Protein AF-A0A954K8N7-F1 (afdb_monomer_lite)

Foldseek 3Di:
DVVVVVVVVVVCVVCVVVVVVVVVVVVVVVVCCLVPVPVVVVVVPPDPPPPPDDDDDDDDDPPDDPPPDDDDDLPQFPDKDKDFAQACLDLVNVVVVVVVQVVLCPDPFWPHKDFQQNDADPDPVPPDDGLHDDSPDDSVVSVVSLVVQLPPPCRNVNAADNSRGMGMIGIHTPPSPCPDDD

pLDDT: mean 80.24, std 14.12, range [42.94, 96.44]

Secondary structure (DSSP, 8-state):
-HHHHHHHHHHHHH-HHHHHHHHHHHHHHHHHHHH-HHHHHHHTSPPP---------S------PPP------TT--SEEEEEE-S-S-SHH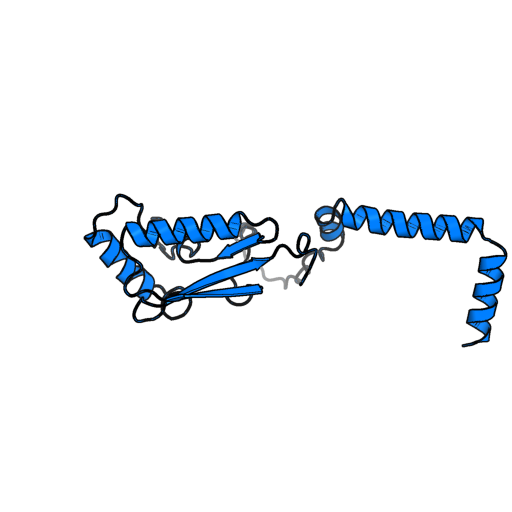HHHHHHHHHHHHHTSTTEEEEE-TTTSPP--TT-----SSPPTT--HHHHHHHHHHHHHSTTTBTTTB-TTS-EEEEEEEE-TTT-----

Radius of gyration: 26.48 Å; chains: 1; bounding box: 58×29×69 Å

Sequence (182 aa):
MFRAFNRCSVWMADHPVMVTLFILLLSGIAMLGYTMPEEVRDWFKPVPAEQVQQKADQPRKVREAPPDVDPISLTDADTILVIDSENFFTTDRIKALREIVEQIESLDYVSSVFWLEDIPNLNIFGLREPLIPNERASQKRLDAAREKAVAHPLVGGQMLSVDGNTLLLMIKFDWLHVTDDD

Structure (mmCIF, N/CA/C/O backbone):
data_AF-A0A954K8N7-F1
#
_entry.id   AF-A0A954K8N7-F1
#
loop_
_atom_site.group_PDB
_atom_site.id
_atom_site.type_symbol
_atom_site.label_atom_id
_atom_site.label_alt_id
_atom_site.label_comp_id
_atom_site.label_asym_id
_atom_site.label_entity_id
_atom_site.label_seq_id
_atom_site.pdbx_PDB_ins_code
_atom_site.Cartn_x
_atom_site.Cartn_y
_atom_site.Cartn_z
_atom_site.occupancy
_atom_site.B_iso_or_equiv
_atom_site.auth_seq_id
_atom_site.auth_comp_id
_atom_site.auth_asym_id
_atom_site.auth_atom_id
_atom_site.pdbx_PDB_model_num
ATOM 1 N N . MET A 1 1 ? 33.626 17.573 -37.266 1.00 54.97 1 MET A N 1
ATOM 2 C CA . MET A 1 1 ? 32.657 16.481 -37.019 1.00 54.97 1 MET A CA 1
ATOM 3 C C . MET A 1 1 ? 32.598 15.469 -38.175 1.00 54.97 1 MET A C 1
ATOM 5 O O . MET A 1 1 ? 32.859 14.302 -37.930 1.00 54.97 1 MET A O 1
ATOM 9 N N . PHE A 1 2 ? 32.414 15.891 -39.436 1.00 63.28 2 PHE A N 1
ATOM 10 C CA . PHE A 1 2 ? 32.329 14.991 -40.610 1.00 63.28 2 PHE A CA 1
ATOM 11 C C . PHE A 1 2 ? 33.530 14.054 -40.862 1.00 63.28 2 PHE A C 1
ATOM 13 O O . PHE A 1 2 ? 33.342 12.918 -41.284 1.00 63.28 2 PHE A O 1
ATOM 20 N N . ARG A 1 3 ? 34.769 14.488 -40.588 1.00 71.88 3 ARG A N 1
ATOM 21 C CA . ARG A 1 3 ? 35.971 13.659 -40.829 1.00 71.88 3 ARG A CA 1
ATOM 22 C C . ARG A 1 3 ? 36.104 12.469 -39.877 1.00 71.88 3 ARG A C 1
ATOM 24 O O . ARG A 1 3 ? 36.584 11.425 -40.298 1.00 71.88 3 ARG A O 1
ATOM 31 N N . ALA A 1 4 ? 35.697 12.628 -38.618 1.00 74.50 4 ALA A N 1
ATOM 32 C CA . ALA A 1 4 ? 35.751 11.548 -37.633 1.00 74.50 4 ALA A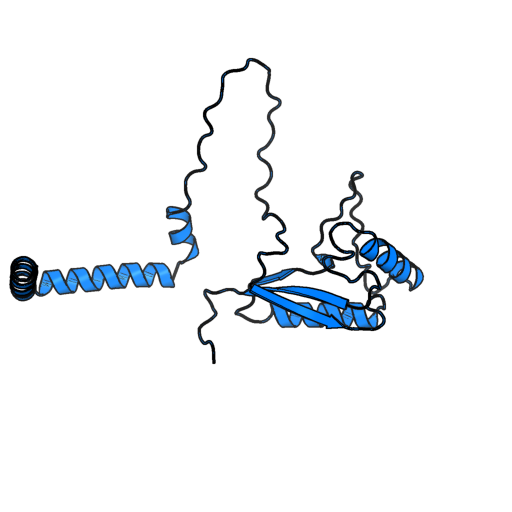 CA 1
ATOM 33 C C . ALA A 1 4 ? 34.694 10.485 -37.945 1.00 74.50 4 ALA A C 1
ATOM 35 O O . ALA A 1 4 ? 35.017 9.304 -37.989 1.00 74.50 4 ALA A O 1
ATOM 36 N N . PHE A 1 5 ? 33.475 10.928 -38.270 1.00 76.44 5 PHE A N 1
ATOM 37 C CA . PHE A 1 5 ? 32.387 10.049 -38.685 1.00 76.44 5 PHE A CA 1
ATOM 38 C C . PHE A 1 5 ? 32.787 9.203 -39.898 1.00 76.44 5 PHE A C 1
ATOM 40 O O . PHE A 1 5 ? 32.801 7.984 -39.803 1.00 76.44 5 PHE A O 1
ATOM 47 N N . ASN A 1 6 ? 33.255 9.838 -40.979 1.00 79.81 6 ASN A N 1
ATOM 48 C CA . ASN A 1 6 ? 33.600 9.128 -42.213 1.00 79.81 6 ASN A CA 1
ATOM 49 C C . ASN A 1 6 ? 34.740 8.108 -42.019 1.00 79.81 6 ASN A C 1
ATOM 51 O O . ASN A 1 6 ? 34.733 7.035 -42.613 1.00 79.81 6 ASN A O 1
ATOM 55 N N . ARG A 1 7 ? 35.713 8.412 -41.147 1.00 79.81 7 ARG A N 1
ATOM 56 C CA . ARG A 1 7 ? 36.820 7.494 -40.840 1.00 79.81 7 ARG A CA 1
ATOM 57 C C . ARG A 1 7 ? 36.356 6.278 -40.036 1.00 79.81 7 ARG A C 1
ATOM 59 O O . ARG A 1 7 ? 36.837 5.180 -40.287 1.00 79.81 7 ARG A O 1
ATOM 66 N N . CYS A 1 8 ? 35.423 6.468 -39.104 1.00 78.06 8 CYS A N 1
ATOM 67 C CA . CYS A 1 8 ? 34.814 5.365 -38.362 1.00 78.06 8 CYS A CA 1
ATOM 68 C C . CYS A 1 8 ? 33.924 4.500 -39.261 1.00 78.06 8 CYS A C 1
ATOM 70 O O . CYS A 1 8 ? 33.990 3.280 -39.166 1.00 78.06 8 CYS A O 1
ATOM 72 N N . SER A 1 9 ? 33.147 5.109 -40.164 1.00 78.81 9 SER A N 1
ATOM 73 C CA . SER A 1 9 ? 32.268 4.388 -41.093 1.00 78.81 9 SER A CA 1
ATOM 74 C C . SER A 1 9 ? 33.047 3.478 -42.042 1.00 78.81 9 SER A C 1
ATOM 76 O O . SER A 1 9 ? 32.685 2.317 -42.208 1.00 78.81 9 SER A O 1
ATOM 78 N N . VAL A 1 10 ? 34.140 3.983 -42.627 1.00 82.44 10 VAL A N 1
ATOM 79 C CA . VAL A 1 10 ? 35.012 3.188 -43.508 1.00 82.44 10 VAL A CA 1
ATOM 80 C C . VAL A 1 10 ? 35.667 2.047 -42.729 1.00 82.44 10 VAL A C 1
ATOM 82 O O . VAL A 1 10 ? 35.614 0.902 -43.156 1.00 82.44 10 VAL A O 1
ATOM 85 N N . TRP A 1 11 ? 36.189 2.325 -41.532 1.00 85.25 11 TRP A N 1
ATOM 86 C CA . TRP A 1 11 ? 36.804 1.295 -4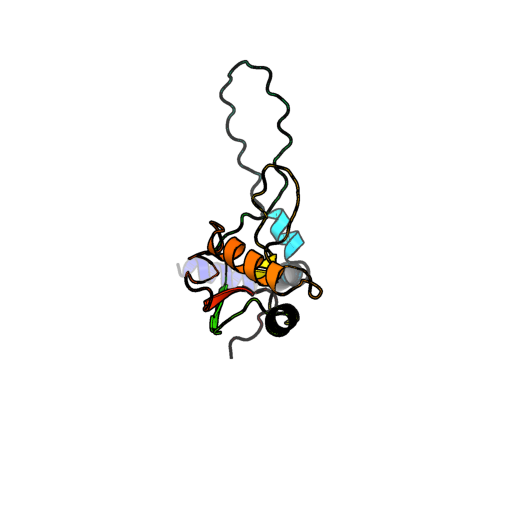0.694 1.00 85.25 11 TRP A CA 1
ATOM 87 C C . TRP A 1 11 ? 35.823 0.188 -40.269 1.00 85.25 11 TRP A C 1
ATOM 89 O O . TRP A 1 11 ? 36.187 -0.988 -40.270 1.00 85.25 11 TRP A O 1
ATOM 99 N N . MET A 1 12 ? 34.576 0.553 -39.944 1.00 82.50 12 MET A N 1
ATOM 100 C CA . MET A 1 12 ? 33.501 -0.398 -39.639 1.00 82.50 12 MET A CA 1
ATOM 101 C C . MET A 1 12 ? 33.154 -1.273 -40.848 1.00 82.50 12 MET A C 1
ATOM 103 O O . MET A 1 12 ? 32.947 -2.473 -40.684 1.00 82.50 12 MET A O 1
ATOM 107 N N . ALA A 1 13 ? 33.121 -0.694 -42.051 1.00 82.69 13 ALA A N 1
ATOM 108 C CA . ALA A 1 13 ? 32.883 -1.439 -43.285 1.00 82.69 13 ALA A CA 1
ATOM 109 C C . ALA A 1 13 ? 34.031 -2.412 -43.608 1.00 82.69 13 ALA A C 1
ATOM 111 O O . ALA A 1 13 ? 33.775 -3.516 -44.083 1.00 82.69 13 ALA A O 1
ATOM 112 N N . ASP A 1 14 ? 35.273 -2.035 -43.291 1.00 88.06 14 ASP A N 1
ATOM 113 C CA . ASP A 1 14 ? 36.458 -2.871 -43.516 1.00 88.06 14 ASP A CA 1
ATOM 114 C C . ASP A 1 14 ? 36.573 -4.041 -42.516 1.00 88.06 14 ASP A C 1
ATOM 116 O O . ASP A 1 14 ? 37.258 -5.025 -42.795 1.00 88.06 14 ASP A O 1
ATOM 120 N N . HIS A 1 15 ? 35.903 -3.971 -41.356 1.00 87.75 15 HIS A N 1
ATOM 121 C CA . HIS A 1 15 ? 35.961 -4.999 -40.303 1.00 87.75 15 HIS A CA 1
ATOM 122 C C . HIS A 1 15 ? 34.564 -5.494 -39.880 1.00 87.75 15 HIS A C 1
ATOM 124 O O . HIS A 1 15 ? 34.205 -5.402 -38.699 1.00 87.75 15 HIS A O 1
ATOM 130 N N . PRO A 1 16 ? 33.776 -6.089 -40.798 1.00 86.25 16 PRO A N 1
ATOM 131 C CA . PRO A 1 16 ? 32.392 -6.479 -40.525 1.00 86.25 16 PRO A CA 1
ATOM 132 C C . PRO A 1 16 ? 32.288 -7.501 -39.389 1.00 86.25 16 PRO A C 1
ATOM 134 O O . PRO A 1 16 ? 31.401 -7.395 -38.552 1.00 86.25 16 PRO A O 1
ATOM 137 N N . VAL A 1 17 ? 33.242 -8.434 -39.287 1.00 91.12 17 VAL A N 1
ATOM 138 C CA . VAL A 1 17 ? 33.267 -9.450 -38.219 1.00 91.12 17 VAL A CA 1
ATOM 139 C C . VAL A 1 17 ? 33.411 -8.814 -36.835 1.00 91.12 17 VAL A C 1
ATOM 141 O O . VAL A 1 17 ? 32.737 -9.236 -35.899 1.00 91.12 17 VAL A O 1
ATOM 144 N N . MET A 1 18 ? 34.246 -7.778 -36.690 1.00 88.31 18 MET A N 1
ATOM 145 C CA . MET A 1 18 ? 34.390 -7.085 -35.405 1.00 88.31 18 MET A CA 1
ATOM 146 C C . MET A 1 18 ? 33.128 -6.309 -35.040 1.00 88.31 18 MET A C 1
ATOM 148 O O . MET A 1 18 ? 32.733 -6.310 -33.878 1.00 88.31 18 MET A O 1
ATOM 152 N N . VAL A 1 19 ? 32.466 -5.699 -36.025 1.00 88.75 19 VAL A N 1
ATOM 153 C CA . VAL A 1 19 ? 31.186 -5.016 -35.809 1.00 88.75 19 VAL A CA 1
ATOM 154 C C . VAL A 1 19 ? 30.108 -6.019 -35.394 1.00 88.75 19 VAL A C 1
ATOM 156 O O . VAL A 1 19 ? 29.394 -5.772 -34.428 1.00 88.75 19 VAL A O 1
ATOM 159 N N . THR A 1 20 ? 30.019 -7.179 -36.051 1.00 89.31 20 THR A N 1
ATOM 160 C CA . THR A 1 20 ? 29.066 -8.234 -35.679 1.00 89.31 20 THR A CA 1
ATOM 161 C C . THR A 1 20 ? 29.333 -8.768 -34.275 1.00 89.31 20 THR A C 1
ATOM 163 O O . THR A 1 20 ? 28.396 -8.891 -33.491 1.00 89.31 20 THR A O 1
ATOM 166 N N . LEU A 1 21 ? 30.594 -9.034 -33.919 1.00 93.81 21 LEU A N 1
ATOM 167 C CA . LEU A 1 21 ? 30.957 -9.455 -32.563 1.00 93.81 21 LEU A CA 1
ATOM 168 C C . LEU A 1 21 ? 30.601 -8.391 -31.524 1.00 93.81 21 LEU A C 1
ATOM 170 O O . LEU A 1 21 ? 30.091 -8.728 -30.461 1.00 93.81 21 LEU A O 1
ATOM 174 N N . PHE A 1 22 ? 30.818 -7.115 -31.836 1.00 92.25 22 PHE A N 1
ATOM 175 C CA . PHE A 1 22 ? 30.455 -6.014 -30.951 1.00 92.25 22 PHE A CA 1
ATOM 176 C C . PHE A 1 22 ? 28.937 -5.906 -30.757 1.00 92.25 22 PHE A C 1
ATOM 178 O O . PHE A 1 22 ? 28.480 -5.753 -29.628 1.00 92.25 22 PHE A O 1
ATOM 185 N N . ILE A 1 23 ? 28.149 -6.046 -31.828 1.00 93.25 23 ILE A N 1
ATOM 186 C CA . ILE A 1 23 ? 26.680 -6.063 -31.751 1.00 93.25 23 ILE A CA 1
ATOM 187 C C . ILE A 1 23 ? 26.194 -7.264 -30.934 1.00 93.25 23 ILE A C 1
ATOM 189 O O . ILE A 1 23 ? 25.324 -7.099 -30.082 1.00 93.25 23 ILE A O 1
ATOM 193 N N . LEU A 1 24 ? 26.762 -8.455 -31.150 1.00 95.25 24 LEU A N 1
ATOM 194 C CA . LEU A 1 24 ? 26.424 -9.651 -30.372 1.00 95.25 24 LEU A CA 1
ATOM 195 C C . LEU A 1 24 ? 26.779 -9.486 -28.893 1.00 95.25 24 LEU A C 1
ATOM 197 O O . LEU A 1 24 ? 25.987 -9.865 -28.037 1.00 95.25 24 LEU A O 1
ATOM 201 N N . LEU A 1 25 ? 27.926 -8.877 -28.587 1.00 94.69 25 LEU A N 1
ATOM 202 C CA . LEU A 1 25 ? 28.333 -8.568 -27.219 1.00 94.69 25 LEU A CA 1
ATOM 203 C C . LEU A 1 25 ? 27.352 -7.592 -26.554 1.00 94.69 25 LEU A C 1
ATOM 205 O O . LEU A 1 25 ? 26.864 -7.871 -25.463 1.00 94.69 25 LEU A O 1
ATOM 209 N N . LEU A 1 26 ? 27.026 -6.479 -27.219 1.00 93.44 26 LEU A N 1
ATOM 210 C CA . LEU A 1 26 ? 26.053 -5.497 -26.726 1.00 93.44 26 LEU A CA 1
ATOM 211 C C . LEU A 1 26 ? 24.676 -6.124 -26.500 1.00 93.44 26 LEU A C 1
ATOM 213 O O . LEU A 1 26 ? 24.056 -5.894 -25.466 1.00 93.44 26 LEU A O 1
ATOM 217 N N . SER A 1 27 ? 24.229 -6.946 -27.447 1.00 91.44 27 SER A N 1
ATOM 218 C CA . SER A 1 27 ? 22.951 -7.653 -27.353 1.00 91.44 27 SER A CA 1
ATOM 219 C C . SER A 1 27 ? 22.960 -8.656 -26.201 1.00 91.44 27 SER A C 1
ATOM 221 O O . SER A 1 27 ? 21.986 -8.742 -25.467 1.00 91.44 27 SER A O 1
ATOM 223 N N . GLY A 1 28 ? 24.072 -9.367 -25.990 1.00 90.19 28 GLY A N 1
ATOM 224 C CA . GLY A 1 28 ? 24.240 -10.281 -24.861 1.00 90.19 28 GLY A CA 1
ATOM 225 C C . GLY A 1 28 ? 24.197 -9.567 -23.508 1.00 90.19 28 GLY A C 1
ATOM 226 O O . GLY A 1 28 ? 23.530 -10.039 -22.595 1.00 90.19 28 GLY A O 1
ATOM 227 N N . ILE A 1 29 ? 24.841 -8.401 -23.390 1.00 87.44 29 ILE A N 1
ATOM 228 C CA . ILE A 1 29 ? 24.784 -7.570 -22.176 1.00 87.44 29 ILE A CA 1
ATOM 229 C C . ILE A 1 29 ? 23.351 -7.086 -21.918 1.00 87.44 29 ILE A C 1
ATOM 231 O O . ILE A 1 29 ? 22.871 -7.170 -20.790 1.00 87.44 29 ILE A O 1
ATOM 235 N N . ALA A 1 30 ? 22.649 -6.623 -22.956 1.00 84.25 30 ALA A N 1
ATOM 236 C CA . ALA A 1 30 ? 21.250 -6.219 -22.834 1.00 84.25 30 ALA A CA 1
ATOM 237 C C . ALA A 1 30 ? 20.350 -7.393 -22.409 1.00 84.25 30 ALA A C 1
ATOM 239 O O . ALA A 1 30 ? 19.482 -7.232 -21.556 1.00 84.25 30 ALA A O 1
ATOM 240 N N . MET A 1 31 ? 20.598 -8.588 -22.954 1.00 85.69 31 MET A N 1
ATOM 241 C CA . MET A 1 31 ? 19.852 -9.800 -22.619 1.00 85.69 31 MET A CA 1
ATOM 242 C C . MET A 1 31 ? 20.075 -10.230 -21.164 1.00 85.69 31 MET A C 1
ATOM 244 O O . MET A 1 31 ? 19.118 -10.608 -20.499 1.00 85.69 31 MET A O 1
ATOM 248 N N . LEU A 1 32 ? 21.302 -10.101 -20.643 1.00 83.94 32 LEU A N 1
ATOM 249 C CA . LEU A 1 32 ? 21.607 -10.355 -19.230 1.00 83.94 32 LEU A CA 1
ATOM 250 C C . LEU A 1 32 ? 20.846 -9.407 -18.296 1.00 83.94 32 LEU A C 1
ATOM 252 O O . LEU A 1 32 ? 20.286 -9.861 -17.301 1.00 83.94 32 LEU A O 1
ATOM 256 N N . GLY A 1 33 ? 20.773 -8.117 -18.642 1.00 75.69 33 GLY A N 1
ATOM 257 C CA . GLY A 1 33 ? 19.980 -7.141 -17.890 1.00 75.69 33 GLY A CA 1
ATOM 258 C C . GLY A 1 33 ? 18.480 -7.453 -17.880 1.00 75.69 33 GLY A C 1
ATOM 259 O O . GLY A 1 33 ? 17.814 -7.170 -16.891 1.00 75.69 33 GLY A O 1
ATOM 260 N N . TYR A 1 34 ? 17.960 -8.076 -18.942 1.00 78.25 34 TYR A N 1
ATOM 261 C CA . TYR A 1 34 ? 16.563 -8.511 -19.017 1.00 78.25 34 TYR A CA 1
ATOM 262 C C . TYR A 1 34 ? 16.293 -9.786 -18.204 1.00 78.25 34 TYR A C 1
ATOM 264 O O . TYR A 1 34 ? 15.276 -9.881 -17.527 1.00 78.25 34 TYR A O 1
ATOM 272 N N . THR A 1 35 ? 17.193 -10.775 -18.242 1.00 81.62 35 THR A N 1
ATOM 273 C CA . THR A 1 35 ? 16.973 -12.059 -17.552 1.00 81.62 35 THR A CA 1
ATOM 274 C C . THR A 1 35 ? 17.306 -12.032 -16.060 1.00 81.62 35 THR A C 1
ATOM 276 O O . THR A 1 35 ? 16.796 -12.867 -15.321 1.00 81.62 35 THR A O 1
ATOM 279 N N . MET A 1 36 ? 18.197 -11.134 -15.621 1.00 76.94 36 MET A N 1
ATOM 280 C CA . MET A 1 36 ? 18.702 -11.067 -14.239 1.00 76.94 36 MET A CA 1
ATOM 281 C C . MET A 1 36 ? 18.835 -9.608 -13.756 1.00 76.94 36 MET A C 1
ATOM 283 O O . MET A 1 36 ? 19.944 -9.142 -13.481 1.00 76.94 36 MET A O 1
ATOM 287 N N . PRO A 1 37 ? 17.723 -8.856 -13.662 1.00 72.19 37 PRO A N 1
ATOM 288 C CA . PRO A 1 37 ? 17.766 -7.424 -13.363 1.00 72.19 37 PRO A CA 1
ATOM 289 C C . PRO A 1 37 ? 18.317 -7.115 -11.962 1.00 72.19 37 PRO A C 1
ATOM 291 O O . PRO A 1 37 ? 19.095 -6.172 -11.809 1.00 72.19 37 PRO A O 1
ATOM 294 N N . GLU A 1 38 ? 17.979 -7.923 -10.953 1.00 71.81 38 GLU A N 1
ATOM 295 C CA . GLU A 1 38 ? 18.384 -7.669 -9.562 1.00 71.81 38 GLU A CA 1
ATOM 296 C C . GLU A 1 38 ? 19.890 -7.872 -9.323 1.00 71.81 38 GLU A C 1
ATOM 298 O O . GLU A 1 38 ? 20.545 -7.017 -8.726 1.00 71.81 38 GLU A O 1
ATOM 303 N N . GLU A 1 39 ? 20.485 -8.941 -9.865 1.00 76.62 39 GLU A N 1
ATOM 304 C CA . GLU A 1 39 ? 21.922 -9.220 -9.698 1.00 76.62 39 GLU A CA 1
ATOM 305 C C . GLU A 1 39 ? 22.803 -8.152 -10.362 1.00 76.62 39 GLU A C 1
ATOM 307 O O . GLU A 1 39 ? 23.835 -7.752 -9.818 1.00 76.62 39 GLU A O 1
ATOM 312 N N . VAL A 1 40 ? 22.384 -7.647 -11.529 1.00 78.06 40 VAL A N 1
ATOM 313 C CA . VAL A 1 40 ? 23.087 -6.553 -12.212 1.00 78.06 40 VAL A CA 1
ATOM 314 C C . VAL A 1 40 ? 22.982 -5.267 -11.397 1.00 78.06 40 VAL A C 1
ATOM 316 O O . VAL A 1 40 ? 23.965 -4.533 -11.284 1.00 78.06 40 VAL A O 1
ATOM 319 N N . ARG A 1 41 ? 21.818 -4.987 -10.798 1.00 72.94 41 ARG A N 1
ATOM 320 C CA . ARG A 1 41 ? 21.606 -3.779 -9.990 1.00 72.94 41 ARG A CA 1
ATOM 321 C C . ARG A 1 41 ? 22.471 -3.777 -8.733 1.00 72.94 41 ARG A C 1
ATOM 323 O O . ARG A 1 41 ? 23.019 -2.732 -8.381 1.00 72.94 41 ARG A O 1
ATOM 330 N N . ASP A 1 42 ? 22.678 -4.942 -8.124 1.00 76.94 42 ASP A N 1
ATOM 331 C CA . ASP A 1 42 ? 23.563 -5.120 -6.971 1.00 76.94 42 ASP A CA 1
ATOM 332 C C . ASP A 1 42 ? 25.026 -4.759 -7.258 1.00 76.94 42 ASP A C 1
ATOM 334 O O . ASP A 1 42 ? 25.701 -4.207 -6.388 1.00 76.94 42 ASP A O 1
ATOM 338 N N . TRP A 1 43 ? 25.521 -4.973 -8.482 1.00 77.56 43 TRP A N 1
ATOM 339 C CA . TRP A 1 43 ? 26.890 -4.593 -8.866 1.00 77.56 43 TRP A CA 1
ATOM 340 C C . TRP A 1 43 ? 27.114 -3.082 -8.951 1.00 77.56 43 TRP A C 1
ATOM 342 O O . TRP A 1 43 ? 28.253 -2.621 -8.849 1.00 77.56 43 TRP A O 1
ATOM 352 N N . PHE A 1 44 ? 26.042 -2.309 -9.133 1.00 77.31 44 PHE A N 1
ATOM 353 C CA . PHE A 1 44 ? 26.088 -0.849 -9.217 1.00 77.31 44 PHE A CA 1
ATOM 354 C C . PHE A 1 44 ? 25.563 -0.157 -7.956 1.00 77.31 44 PHE A C 1
ATOM 356 O O . PHE A 1 44 ? 25.536 1.077 -7.917 1.00 77.31 44 PHE A O 1
ATOM 363 N N . LYS A 1 45 ? 25.189 -0.909 -6.909 1.00 74.25 45 LYS A N 1
ATOM 364 C CA . LYS A 1 45 ? 24.876 -0.325 -5.602 1.00 74.25 45 LYS A CA 1
ATOM 365 C C . LYS A 1 45 ? 26.125 0.405 -5.085 1.00 74.25 45 LYS A C 1
ATOM 367 O O . LYS A 1 45 ? 27.176 -0.222 -4.925 1.00 74.25 45 LYS A O 1
ATOM 372 N N . PRO A 1 46 ? 26.066 1.727 -4.846 1.00 69.88 46 PRO A N 1
ATOM 373 C CA . PRO A 1 46 ? 27.212 2.454 -4.327 1.00 69.88 46 PRO A CA 1
ATOM 374 C C . PRO A 1 46 ? 27.584 1.882 -2.959 1.00 69.88 46 PRO A C 1
ATOM 376 O O . PRO A 1 46 ? 26.732 1.761 -2.078 1.00 69.88 46 PRO A O 1
ATOM 379 N N . VAL A 1 47 ? 28.865 1.540 -2.782 1.00 68.75 47 VAL A N 1
ATOM 380 C CA . VAL A 1 47 ? 29.409 1.178 -1.468 1.00 68.75 47 VAL A CA 1
ATOM 381 C C . VAL A 1 47 ? 29.042 2.311 -0.502 1.00 68.75 47 VAL A C 1
ATOM 383 O O . VAL A 1 47 ? 29.306 3.472 -0.838 1.00 68.75 47 VAL A O 1
ATOM 386 N N . PRO A 1 48 ? 28.413 2.022 0.655 1.00 64.19 48 PRO A N 1
ATOM 387 C CA . PRO A 1 48 ? 27.990 3.055 1.588 1.00 64.19 48 PRO A CA 1
ATOM 388 C C . PRO A 1 48 ? 29.167 3.976 1.893 1.00 64.19 48 PRO A C 1
ATOM 390 O O . PRO A 1 48 ? 30.239 3.501 2.270 1.00 64.19 48 PRO A O 1
ATOM 393 N N . ALA A 1 49 ? 28.986 5.282 1.682 1.00 56.56 49 ALA A N 1
ATOM 394 C CA . ALA A 1 49 ? 30.039 6.262 1.899 1.00 56.56 49 ALA A CA 1
ATOM 395 C C . ALA A 1 49 ? 30.589 6.109 3.323 1.00 56.56 49 ALA A C 1
ATOM 397 O O . ALA A 1 49 ? 29.878 6.327 4.307 1.00 56.56 49 ALA A O 1
ATOM 398 N N . GLU A 1 50 ? 31.855 5.711 3.423 1.00 49.91 50 GLU A N 1
ATOM 399 C CA . GLU A 1 50 ? 32.562 5.568 4.685 1.00 49.91 50 GLU A CA 1
ATOM 400 C C . GLU A 1 50 ? 32.697 6.967 5.298 1.00 49.91 50 GLU A C 1
ATOM 402 O O . GLU A 1 50 ? 33.551 7.770 4.917 1.00 49.91 50 GLU A O 1
ATOM 407 N N . GLN A 1 51 ? 31.768 7.320 6.191 1.00 49.25 51 GLN A N 1
ATOM 408 C CA . GLN A 1 51 ? 31.816 8.598 6.885 1.00 49.25 51 GLN A CA 1
ATOM 409 C C . GLN A 1 51 ? 33.105 8.652 7.703 1.00 49.25 51 GLN A C 1
ATOM 411 O O . GLN A 1 51 ? 33.293 7.874 8.641 1.00 49.25 51 GLN A O 1
ATOM 416 N N . VAL A 1 52 ? 33.987 9.581 7.326 1.00 48.94 52 VAL A N 1
ATOM 417 C CA . VAL A 1 52 ? 35.263 9.869 7.983 1.00 48.94 52 VAL A CA 1
ATOM 418 C C . VAL A 1 52 ? 35.023 10.037 9.482 1.00 48.94 52 VAL A C 1
ATOM 420 O O . VAL A 1 52 ? 34.469 11.037 9.942 1.00 48.94 52 VAL A O 1
ATOM 423 N N . GLN A 1 53 ? 35.427 9.028 10.252 1.00 45.12 53 GLN A N 1
ATOM 424 C CA . GLN A 1 53 ? 35.324 9.016 11.703 1.00 45.12 53 GLN A CA 1
ATOM 425 C C . GLN A 1 53 ? 36.249 10.088 12.284 1.00 45.12 53 GLN A C 1
ATOM 427 O O . GLN A 1 53 ? 37.467 9.922 12.350 1.00 45.12 53 GLN A O 1
ATOM 432 N N . GLN A 1 54 ? 35.664 11.198 12.739 1.00 45.19 54 GLN A N 1
ATOM 433 C CA . GLN A 1 54 ? 36.339 12.085 13.676 1.00 45.19 54 GLN A CA 1
ATOM 434 C C . GLN A 1 54 ? 36.616 11.312 14.967 1.00 45.19 54 GLN A C 1
ATOM 436 O O . GLN A 1 54 ? 35.719 10.803 15.638 1.00 45.19 54 GLN A O 1
ATOM 441 N N . LYS A 1 55 ? 37.907 11.213 15.273 1.00 51.59 55 LYS A N 1
ATOM 442 C CA . LYS A 1 55 ? 38.490 10.578 16.449 1.00 51.59 55 LYS A CA 1
ATOM 443 C C . LYS A 1 55 ? 37.946 11.239 17.722 1.00 51.59 55 LYS A C 1
ATOM 445 O O . LYS A 1 55 ? 38.342 12.354 18.046 1.00 51.59 55 LYS A O 1
ATOM 450 N N . ALA A 1 56 ? 37.073 10.546 18.449 1.00 42.94 56 ALA A N 1
ATOM 451 C CA . ALA A 1 56 ? 36.732 10.888 19.824 1.00 42.94 56 ALA A CA 1
ATOM 452 C C . ALA A 1 56 ? 36.598 9.613 20.664 1.00 42.94 56 ALA A C 1
ATOM 454 O O . ALA A 1 56 ? 35.833 8.697 20.366 1.00 42.94 56 ALA A O 1
ATOM 455 N N . ASP A 1 57 ? 37.431 9.593 21.688 1.00 51.12 57 ASP A N 1
ATOM 456 C CA . ASP A 1 57 ? 37.782 8.517 22.596 1.00 51.12 57 ASP A CA 1
ATOM 457 C C . ASP A 1 57 ? 36.640 8.260 23.597 1.00 51.12 57 ASP A C 1
ATOM 459 O O . ASP A 1 57 ? 36.544 8.938 24.615 1.00 51.12 57 ASP A O 1
ATOM 463 N N . GLN A 1 58 ? 35.722 7.335 23.292 1.00 46.06 58 GLN A N 1
ATOM 464 C CA . GLN A 1 58 ? 34.798 6.734 24.267 1.00 46.06 58 GLN A CA 1
ATOM 465 C C . GLN A 1 58 ? 34.492 5.282 23.867 1.00 46.06 58 GLN A C 1
ATOM 467 O O . GLN A 1 58 ? 34.381 5.000 22.669 1.00 46.06 58 GLN A O 1
ATOM 472 N N . PRO A 1 59 ? 34.319 4.349 24.827 1.00 43.12 59 PRO A N 1
ATOM 473 C CA . PRO A 1 59 ? 34.007 2.959 24.521 1.00 43.12 59 PRO A CA 1
ATOM 474 C C . PRO A 1 59 ? 32.590 2.890 23.940 1.00 43.12 59 PRO A C 1
ATOM 476 O O . PRO A 1 59 ? 31.582 2.873 24.648 1.00 43.12 59 PRO A O 1
ATOM 479 N N . ARG A 1 60 ? 32.526 2.913 22.608 1.00 48.91 60 ARG A N 1
ATOM 480 C CA . ARG A 1 60 ? 31.308 2.816 21.812 1.00 48.91 60 ARG A CA 1
ATOM 481 C C . ARG A 1 60 ? 30.695 1.452 22.101 1.00 48.91 60 ARG A C 1
ATOM 483 O O . ARG A 1 60 ? 31.220 0.433 21.660 1.00 48.91 60 ARG A O 1
ATOM 490 N N . LYS A 1 61 ? 29.585 1.430 22.854 1.00 54.12 61 LYS A N 1
ATOM 491 C CA . LYS A 1 61 ? 28.663 0.286 22.852 1.00 54.12 61 LYS A CA 1
ATOM 492 C C . LYS A 1 61 ? 28.489 -0.119 21.394 1.00 54.12 61 LYS A C 1
ATOM 494 O O . LYS A 1 61 ? 28.167 0.750 20.579 1.00 54.12 61 LYS A O 1
ATOM 499 N N . VAL A 1 62 ? 28.769 -1.382 21.080 1.00 52.16 62 VAL A N 1
ATOM 500 C CA . VAL A 1 62 ? 28.550 -1.963 19.755 1.00 52.16 62 VAL A CA 1
ATOM 501 C C . VAL A 1 62 ? 27.071 -1.752 19.450 1.00 52.16 62 VAL A C 1
ATOM 503 O O . VAL A 1 62 ? 26.212 -2.460 19.961 1.00 52.16 62 VAL A O 1
ATOM 506 N N . ARG A 1 63 ? 26.763 -0.667 18.737 1.00 58.84 63 ARG A N 1
ATOM 507 C CA . ARG A 1 63 ? 25.449 -0.454 18.153 1.00 58.84 63 ARG A CA 1
ATOM 508 C C . ARG A 1 63 ? 25.422 -1.438 17.006 1.00 58.84 63 ARG A C 1
ATOM 510 O O . ARG A 1 63 ? 26.135 -1.230 16.026 1.00 58.84 63 ARG A O 1
ATOM 517 N N . GLU A 1 64 ? 24.685 -2.525 17.198 1.00 63.88 64 GLU A N 1
ATOM 518 C CA . GLU A 1 64 ? 24.259 -3.386 16.102 1.00 63.88 64 GLU A CA 1
ATOM 519 C C . GLU A 1 64 ? 23.784 -2.480 14.964 1.00 63.88 64 GLU A C 1
ATOM 521 O O . GLU A 1 64 ? 23.114 -1.466 15.210 1.00 63.88 64 GLU A O 1
ATOM 526 N N . ALA A 1 65 ? 24.238 -2.775 13.744 1.00 61.25 65 ALA A N 1
ATOM 527 C CA . ALA A 1 65 ? 23.775 -2.049 12.576 1.00 61.25 65 ALA A CA 1
ATOM 528 C C . ALA A 1 65 ? 22.239 -2.083 12.600 1.00 61.25 65 ALA A C 1
ATOM 530 O O . ALA A 1 65 ? 21.680 -3.154 12.861 1.00 61.25 65 ALA A O 1
ATOM 531 N N . PRO A 1 66 ? 21.558 -0.934 12.429 1.00 58.56 66 PRO A N 1
ATOM 532 C CA . PRO A 1 66 ? 20.109 -0.948 12.357 1.00 58.56 66 PRO A CA 1
ATOM 533 C C . PRO A 1 66 ? 19.702 -1.953 11.271 1.00 58.56 66 PRO A C 1
ATOM 535 O O . PRO A 1 66 ? 20.389 -2.025 10.247 1.00 58.56 66 PRO A O 1
ATOM 538 N N . PRO A 1 67 ? 18.667 -2.774 11.521 1.00 57.84 67 PRO A N 1
ATOM 539 C CA . PRO A 1 67 ? 18.212 -3.748 10.542 1.00 57.84 67 PRO A CA 1
ATOM 540 C C . PRO A 1 67 ? 17.929 -3.031 9.222 1.00 57.84 67 PRO A C 1
ATOM 542 O O . PRO A 1 67 ? 17.430 -1.905 9.233 1.00 57.84 67 PRO A O 1
ATOM 545 N N . ASP A 1 68 ? 18.288 -3.676 8.115 1.00 60.75 68 ASP A N 1
ATOM 546 C CA . ASP A 1 68 ? 17.983 -3.196 6.771 1.00 60.75 68 ASP A CA 1
ATOM 547 C C . ASP A 1 68 ? 16.460 -3.221 6.604 1.00 60.75 68 ASP A C 1
ATOM 549 O O . ASP A 1 68 ? 15.851 -4.284 6.485 1.00 60.75 68 ASP A O 1
ATOM 553 N N . VAL A 1 69 ? 15.836 -2.057 6.774 1.00 61.47 69 VAL A N 1
ATOM 554 C CA . VAL A 1 69 ? 14.387 -1.874 6.714 1.00 61.47 69 VAL A CA 1
ATOM 555 C C . VAL A 1 69 ? 14.101 -0.725 5.769 1.00 61.47 69 VAL A C 1
ATOM 557 O O . VAL A 1 69 ? 14.681 0.356 5.910 1.00 61.47 69 VAL A O 1
ATOM 560 N N . ASP A 1 70 ? 13.192 -0.949 4.827 1.00 61.66 70 ASP A N 1
ATOM 561 C CA . ASP A 1 70 ? 12.741 0.117 3.948 1.00 61.66 70 ASP A CA 1
ATOM 562 C C . ASP A 1 70 ? 12.007 1.183 4.777 1.00 61.66 70 ASP A C 1
ATOM 564 O O . ASP A 1 70 ? 11.089 0.864 5.547 1.00 61.66 70 ASP A O 1
ATOM 568 N N . PRO A 1 71 ? 12.416 2.461 4.688 1.00 63.72 71 PRO A N 1
ATOM 569 C CA . PRO A 1 71 ? 11.733 3.526 5.394 1.00 63.72 71 PRO A CA 1
ATOM 570 C C . PRO A 1 71 ? 10.328 3.694 4.814 1.00 63.72 71 PRO A C 1
ATOM 572 O O . PRO A 1 71 ? 10.154 3.852 3.608 1.00 63.72 71 PRO A O 1
ATOM 575 N N . ILE A 1 72 ? 9.320 3.718 5.686 1.00 63.38 72 ILE A N 1
ATOM 576 C CA . ILE A 1 72 ? 7.942 4.010 5.284 1.00 63.38 72 ILE A CA 1
ATOM 577 C C . ILE A 1 72 ? 7.903 5.417 4.688 1.00 63.38 72 ILE A C 1
ATOM 579 O O . ILE A 1 72 ? 8.154 6.405 5.383 1.00 63.38 72 ILE A O 1
ATOM 583 N N . SER A 1 73 ? 7.577 5.495 3.404 1.00 67.25 73 SER A N 1
ATOM 584 C CA . SER A 1 73 ? 7.465 6.742 2.662 1.00 67.25 73 SER A CA 1
ATOM 585 C C . SER A 1 73 ? 6.058 6.868 2.098 1.00 67.25 73 SER A C 1
ATOM 587 O O . SER A 1 73 ? 5.684 6.167 1.163 1.00 67.25 73 SER A O 1
ATOM 589 N N . LEU A 1 74 ? 5.290 7.820 2.631 1.00 68.81 74 LEU A N 1
ATOM 590 C CA . LEU A 1 74 ? 3.968 8.178 2.101 1.00 68.81 74 LEU A CA 1
ATOM 591 C C . LEU A 1 74 ? 4.053 8.929 0.756 1.00 68.81 74 LEU A C 1
ATOM 593 O O . LEU A 1 74 ? 3.048 9.395 0.233 1.00 68.81 74 LEU A O 1
ATOM 597 N N . THR A 1 75 ? 5.250 9.101 0.200 1.00 72.12 75 THR A N 1
ATOM 598 C CA . THR A 1 75 ? 5.465 9.751 -1.099 1.00 72.12 75 THR A CA 1
ATOM 599 C C . THR A 1 75 ? 6.061 8.809 -2.140 1.00 72.12 75 THR A C 1
ATOM 601 O O . THR A 1 75 ? 6.292 9.246 -3.258 1.00 72.12 75 THR A O 1
ATOM 604 N N . ASP A 1 76 ? 6.337 7.550 -1.783 1.00 79.50 76 ASP A N 1
ATOM 605 C CA . ASP A 1 76 ? 6.951 6.552 -2.679 1.00 79.50 76 ASP A CA 1
ATOM 606 C C . ASP A 1 76 ? 5.916 5.660 -3.391 1.00 79.50 76 ASP A C 1
ATOM 608 O O . ASP A 1 76 ? 6.268 4.646 -3.983 1.00 79.50 76 ASP A O 1
ATOM 612 N N . ALA A 1 77 ? 4.630 6.009 -3.312 1.00 85.75 77 ALA A N 1
ATOM 613 C CA . ALA A 1 77 ? 3.589 5.321 -4.068 1.00 85.75 77 ALA A CA 1
ATOM 614 C C . ALA A 1 77 ? 3.488 5.880 -5.486 1.00 85.75 77 ALA A C 1
ATOM 616 O O . ALA A 1 77 ? 3.428 7.097 -5.678 1.00 85.75 77 ALA A O 1
ATOM 617 N N . ASP A 1 78 ? 3.379 4.979 -6.458 1.00 90.12 78 ASP A N 1
ATOM 618 C CA . ASP A 1 78 ? 3.152 5.320 -7.860 1.00 90.12 78 ASP A CA 1
ATOM 619 C C . ASP A 1 78 ? 1.690 5.723 -8.104 1.00 90.12 78 ASP A C 1
ATOM 621 O O . ASP A 1 78 ? 1.385 6.514 -8.995 1.00 90.12 78 ASP A O 1
ATOM 625 N N . THR A 1 79 ? 0.754 5.189 -7.312 1.00 91.44 79 THR A N 1
ATOM 626 C CA . THR A 1 79 ? -0.678 5.499 -7.403 1.00 91.44 79 THR A CA 1
ATOM 627 C C . THR A 1 79 ? -1.338 5.494 -6.028 1.00 91.44 79 THR A C 1
ATOM 629 O O . THR A 1 79 ? -0.999 4.700 -5.155 1.00 91.44 79 THR A O 1
ATOM 632 N N . ILE A 1 80 ? -2.314 6.384 -5.829 1.00 92.69 80 ILE A N 1
ATOM 633 C CA . ILE A 1 80 ? -3.120 6.448 -4.606 1.00 92.69 80 ILE A CA 1
ATOM 634 C C . ILE A 1 80 ? -4.571 6.142 -4.964 1.00 92.69 80 ILE A C 1
ATOM 636 O O . ILE A 1 80 ? -5.203 6.886 -5.715 1.00 92.69 80 ILE A O 1
ATOM 640 N N . LEU A 1 81 ? -5.109 5.067 -4.395 1.00 94.19 81 LEU A N 1
ATOM 641 C CA . LEU A 1 81 ? -6.521 4.728 -4.486 1.00 94.19 81 LEU A CA 1
ATOM 642 C C . LEU A 1 81 ? -7.257 5.305 -3.273 1.00 94.19 81 LEU A C 1
ATOM 644 O O . LEU A 1 81 ? -6.968 4.965 -2.126 1.00 94.19 81 LEU A O 1
ATOM 648 N N . VAL A 1 82 ? -8.221 6.185 -3.539 1.00 94.56 82 VAL A N 1
ATOM 649 C CA . VAL A 1 82 ? -9.080 6.794 -2.520 1.00 94.56 82 VAL A CA 1
ATOM 650 C C . VAL A 1 82 ? -10.362 5.979 -2.405 1.00 94.56 82 VAL A C 1
ATOM 652 O O . VAL A 1 82 ? -11.100 5.838 -3.378 1.00 94.56 82 VAL A O 1
ATOM 655 N N . ILE A 1 83 ? -10.642 5.466 -1.212 1.00 94.88 83 ILE A N 1
ATOM 656 C CA . ILE A 1 83 ? -11.868 4.734 -0.901 1.00 94.88 83 ILE A CA 1
ATOM 657 C C . ILE A 1 83 ? -12.704 5.591 0.043 1.00 94.88 83 ILE A C 1
ATOM 659 O O . ILE A 1 83 ? -12.201 6.038 1.071 1.00 94.88 83 ILE A O 1
ATOM 663 N N . ASP A 1 84 ? -13.979 5.789 -0.285 1.00 94.88 84 ASP A N 1
ATOM 664 C CA . ASP A 1 84 ? -14.935 6.510 0.557 1.00 94.88 84 ASP A CA 1
ATOM 665 C C . ASP A 1 84 ? -16.049 5.576 1.044 1.00 94.88 84 ASP A C 1
ATOM 667 O O . ASP A 1 84 ? -16.572 4.747 0.293 1.00 94.88 84 ASP A O 1
ATOM 671 N N . SER A 1 85 ? -16.378 5.655 2.332 1.00 92.50 85 SER A N 1
ATOM 672 C CA . SER A 1 85 ? -17.333 4.769 2.994 1.00 92.50 85 SER A CA 1
ATOM 673 C C . SER A 1 85 ? -17.727 5.311 4.367 1.00 92.50 85 SER A C 1
ATOM 675 O O . SER A 1 85 ? -16.877 5.643 5.178 1.00 92.50 85 SER A O 1
ATOM 677 N N . GLU A 1 86 ? -19.017 5.263 4.703 1.00 88.62 86 GLU A N 1
ATOM 678 C CA . GLU A 1 86 ? -19.542 5.775 5.984 1.00 88.62 86 GLU A CA 1
ATOM 679 C C . GLU A 1 86 ? -18.932 5.133 7.246 1.00 88.62 86 GLU A C 1
ATOM 681 O O . GLU A 1 86 ? -18.949 5.731 8.321 1.00 88.62 86 GLU A O 1
ATOM 686 N N . ASN A 1 87 ? -18.465 3.881 7.164 1.00 88.06 87 ASN A N 1
ATOM 687 C CA . ASN A 1 87 ? -17.799 3.223 8.289 1.00 88.06 87 ASN A CA 1
ATOM 688 C C . ASN A 1 87 ? -16.969 2.012 7.851 1.00 88.06 87 ASN A C 1
ATOM 690 O O . ASN A 1 87 ? -17.524 0.938 7.620 1.00 88.06 87 ASN A O 1
ATOM 694 N N . PHE A 1 88 ? -15.642 2.140 7.825 1.00 90.56 88 PHE A N 1
ATOM 695 C CA . PHE A 1 88 ? -14.750 1.007 7.549 1.00 90.56 88 PHE A CA 1
ATOM 696 C C . PHE A 1 88 ? -14.710 -0.040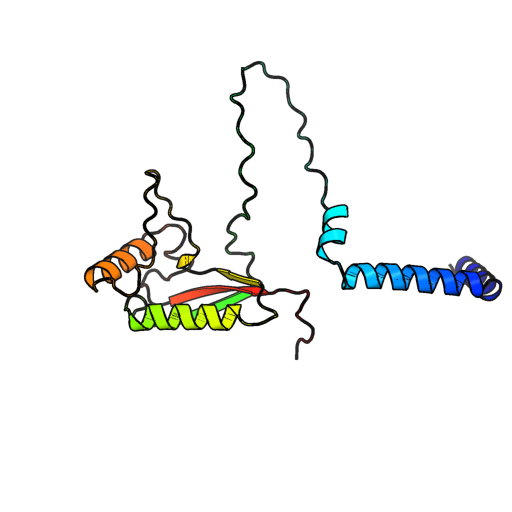 8.667 1.00 90.56 88 PHE A C 1
ATOM 698 O O . PHE A 1 88 ? -14.504 -1.214 8.382 1.00 90.56 88 PHE A O 1
ATOM 705 N N . PHE A 1 89 ? -14.939 0.342 9.926 1.00 91.00 89 PHE A N 1
ATOM 706 C CA . PHE A 1 89 ? -14.703 -0.497 11.108 1.00 91.00 89 PHE A CA 1
ATOM 707 C C . PHE A 1 89 ? -15.908 -1.387 11.441 1.00 91.00 89 PHE A C 1
ATOM 709 O O . PHE A 1 89 ? -16.476 -1.364 12.534 1.00 91.00 89 PHE A O 1
ATOM 716 N N . THR A 1 90 ? -16.298 -2.198 10.464 1.00 90.81 90 THR A N 1
ATOM 717 C CA . THR A 1 90 ? -17.263 -3.292 10.613 1.00 90.81 90 THR A CA 1
ATOM 718 C C . THR A 1 90 ? -16.630 -4.571 10.085 1.00 90.81 90 THR A C 1
ATOM 720 O O . THR A 1 90 ? -15.760 -4.511 9.216 1.00 90.81 90 THR A O 1
ATOM 723 N N . THR A 1 91 ? -17.047 -5.731 10.593 1.00 90.62 91 THR A N 1
ATOM 724 C CA . THR A 1 91 ? -16.472 -7.017 10.172 1.00 90.62 91 THR A CA 1
ATOM 725 C C . THR A 1 91 ? -16.546 -7.204 8.658 1.00 90.62 91 THR A C 1
ATOM 727 O O . THR A 1 91 ? -15.535 -7.522 8.036 1.00 90.62 91 THR A O 1
ATOM 730 N N . ASP A 1 92 ? -17.708 -6.929 8.063 1.00 90.62 92 ASP A N 1
ATOM 731 C CA . ASP A 1 92 ? -17.929 -7.125 6.630 1.00 90.62 92 ASP A CA 1
ATOM 732 C C . ASP A 1 92 ? -17.081 -6.173 5.778 1.00 90.62 92 ASP A C 1
ATOM 734 O O . ASP A 1 92 ? -16.529 -6.589 4.762 1.00 90.62 92 ASP A O 1
ATOM 738 N N . ARG A 1 93 ? -16.914 -4.909 6.196 1.00 91.00 93 ARG A N 1
ATOM 739 C CA . ARG A 1 93 ? -16.127 -3.934 5.422 1.00 91.00 93 ARG A CA 1
ATOM 740 C C . ARG A 1 93 ? -14.625 -4.093 5.587 1.00 91.00 93 ARG A C 1
ATOM 742 O O . ARG A 1 93 ? -13.913 -3.919 4.609 1.00 91.00 93 ARG A O 1
ATOM 749 N N . ILE A 1 94 ? -14.141 -4.463 6.772 1.00 91.75 94 ILE A N 1
ATOM 750 C CA . ILE A 1 94 ? -12.727 -4.824 6.955 1.00 91.75 94 ILE A CA 1
ATOM 751 C C . ILE A 1 94 ? -12.394 -6.035 6.087 1.00 91.75 94 ILE A C 1
ATOM 753 O O . ILE A 1 94 ? -11.355 -6.054 5.435 1.00 91.75 94 ILE A O 1
ATOM 757 N N . LYS A 1 95 ? -13.288 -7.030 6.051 1.00 92.06 95 LYS A N 1
ATOM 758 C CA . LYS A 1 95 ? -13.120 -8.197 5.191 1.00 92.06 95 LYS A CA 1
ATOM 759 C C . LYS A 1 95 ? -13.088 -7.802 3.713 1.00 92.06 95 LYS A C 1
ATOM 761 O O . LYS A 1 95 ? -12.149 -8.169 3.021 1.00 92.06 95 LYS A O 1
ATOM 766 N N . ALA A 1 96 ? -14.054 -7.004 3.259 1.00 92.94 96 ALA A N 1
ATOM 767 C CA . ALA A 1 96 ? -14.072 -6.503 1.886 1.00 92.94 96 ALA A CA 1
ATOM 768 C C . ALA A 1 96 ? -12.809 -5.694 1.545 1.00 92.94 96 ALA A C 1
ATOM 770 O O . ALA A 1 96 ? -12.283 -5.814 0.447 1.00 92.94 96 ALA A O 1
ATOM 771 N N . LEU A 1 97 ? -12.291 -4.900 2.486 1.00 93.25 97 LEU A N 1
ATOM 772 C CA . LEU A 1 97 ? -11.064 -4.132 2.291 1.00 93.25 97 LEU A CA 1
ATOM 773 C C . LEU A 1 97 ? -9.837 -5.040 2.133 1.00 93.25 97 LEU A C 1
ATOM 775 O O . LEU A 1 97 ? -9.039 -4.805 1.232 1.00 93.25 97 LEU A O 1
ATOM 779 N N . ARG A 1 98 ? -9.720 -6.099 2.945 1.00 93.38 98 ARG A N 1
ATOM 780 C CA . ARG A 1 98 ? -8.678 -7.125 2.768 1.00 93.38 98 ARG A CA 1
ATOM 781 C C . ARG A 1 98 ? -8.790 -7.817 1.415 1.00 93.38 98 ARG A C 1
ATOM 783 O O . ARG A 1 98 ? -7.783 -7.968 0.745 1.00 93.38 98 ARG A O 1
ATOM 790 N N . GLU A 1 99 ? -10.003 -8.178 0.998 1.00 95.19 99 GLU A N 1
ATOM 791 C CA . GLU A 1 99 ? -10.245 -8.797 -0.313 1.00 95.19 99 GLU A CA 1
ATOM 792 C C . GLU A 1 99 ? -9.870 -7.851 -1.471 1.00 95.19 99 GLU A C 1
ATOM 794 O O . GLU A 1 99 ? -9.331 -8.307 -2.475 1.00 95.19 99 GLU A O 1
ATOM 799 N N . ILE A 1 100 ? -10.119 -6.541 -1.340 1.00 94.62 100 ILE A N 1
ATOM 800 C CA . ILE A 1 100 ? -9.683 -5.530 -2.321 1.00 94.62 100 ILE A CA 1
ATOM 801 C C . ILE A 1 100 ? -8.157 -5.475 -2.389 1.00 94.62 100 ILE A C 1
ATOM 803 O O . ILE A 1 100 ? -7.602 -5.509 -3.483 1.00 94.62 100 ILE A O 1
ATOM 807 N N . VAL A 1 101 ? -7.483 -5.393 -1.239 1.00 95.38 101 VAL A N 1
ATOM 808 C CA . VAL A 1 101 ? -6.016 -5.350 -1.178 1.00 95.38 101 VAL A CA 1
ATOM 809 C C . VAL A 1 101 ? -5.418 -6.618 -1.783 1.00 95.38 101 VAL A C 1
ATOM 811 O O . VAL A 1 101 ? -4.583 -6.513 -2.671 1.00 95.38 101 VAL A O 1
ATOM 814 N N . GLU A 1 102 ? -5.914 -7.796 -1.400 1.00 95.81 102 GLU A N 1
ATOM 815 C CA . GLU A 1 102 ? -5.460 -9.087 -1.930 1.00 95.81 102 GLU A CA 1
ATOM 816 C C . GLU A 1 102 ? -5.640 -9.177 -3.453 1.00 95.81 102 GLU A C 1
ATOM 818 O O . GLU A 1 102 ? -4.753 -9.649 -4.160 1.00 95.81 102 GLU A O 1
ATOM 823 N N . GLN A 1 103 ? -6.759 -8.678 -3.989 1.00 96.44 103 GLN A N 1
ATOM 824 C CA . GLN A 1 103 ? -6.975 -8.634 -5.438 1.00 96.44 103 GLN A CA 1
ATOM 825 C C . GLN A 1 103 ? -6.006 -7.687 -6.145 1.00 96.44 103 GLN A C 1
ATOM 827 O O . GLN A 1 103 ? -5.507 -8.032 -7.214 1.00 96.44 103 GLN A O 1
ATOM 832 N N . ILE A 1 104 ? -5.722 -6.517 -5.570 1.00 95.50 104 ILE A N 1
ATOM 833 C CA . ILE A 1 104 ? -4.762 -5.569 -6.145 1.00 95.50 104 ILE A CA 1
ATOM 834 C C . ILE A 1 104 ? -3.346 -6.158 -6.105 1.00 95.50 104 ILE A C 1
ATOM 836 O O . ILE A 1 104 ? -2.644 -6.104 -7.107 1.00 95.50 104 ILE A O 1
ATOM 840 N N . GLU A 1 105 ? -2.942 -6.766 -4.990 1.00 94.62 105 GLU A N 1
ATOM 841 C CA . GLU A 1 105 ? -1.634 -7.420 -4.846 1.00 94.62 105 GLU A CA 1
ATOM 842 C C . GLU A 1 105 ? -1.486 -8.674 -5.718 1.00 94.62 105 GLU A C 1
ATOM 844 O O . GLU A 1 105 ? -0.370 -9.081 -6.020 1.00 94.62 105 GLU A O 1
ATOM 849 N N . SER A 1 106 ? -2.592 -9.283 -6.157 1.00 95.06 106 SER A N 1
ATOM 850 C CA . SER A 1 106 ? -2.559 -10.416 -7.090 1.00 95.06 106 SER A CA 1
ATOM 851 C C . SER A 1 106 ? -2.235 -10.030 -8.539 1.00 95.06 106 SER A C 1
ATOM 853 O O . SER A 1 106 ? -2.070 -10.914 -9.378 1.00 95.06 106 SER A O 1
ATOM 855 N N . LEU A 1 107 ? -2.178 -8.731 -8.855 1.00 93.19 107 LEU A N 1
ATOM 856 C CA . LEU A 1 107 ? -1.829 -8.237 -10.185 1.00 93.19 107 LEU A CA 1
ATOM 857 C C . LEU A 1 107 ? -0.313 -8.323 -10.396 1.00 93.19 107 LEU A C 1
ATOM 859 O O . LEU A 1 107 ? 0.450 -7.763 -9.617 1.00 93.19 107 LEU A O 1
ATOM 863 N N . ASP A 1 108 ? 0.119 -8.938 -11.499 1.00 89.88 108 ASP A N 1
ATOM 864 C CA . ASP A 1 108 ? 1.544 -9.190 -11.787 1.00 89.88 108 ASP A CA 1
ATOM 865 C C . ASP A 1 108 ? 2.414 -7.915 -11.853 1.00 89.88 108 ASP A C 1
ATOM 867 O O . ASP A 1 108 ? 3.630 -7.978 -11.698 1.00 89.88 108 ASP A O 1
ATOM 871 N N . TYR A 1 109 ? 1.802 -6.754 -12.096 1.00 89.25 109 TYR A N 1
ATOM 872 C CA . TYR A 1 109 ? 2.471 -5.451 -12.180 1.00 89.25 109 TYR A CA 1
ATOM 873 C C . TYR A 1 109 ? 2.354 -4.616 -10.896 1.00 89.25 109 TYR A C 1
ATOM 875 O O . TYR A 1 109 ? 2.809 -3.471 -10.866 1.00 89.25 109 TYR A O 1
ATOM 883 N N . VAL A 1 110 ? 1.743 -5.142 -9.832 1.00 92.56 110 VAL A N 1
ATOM 884 C CA . VAL A 1 110 ? 1.698 -4.495 -8.516 1.00 92.56 110 VAL A CA 1
ATOM 885 C C . VAL A 1 110 ? 2.761 -5.123 -7.622 1.00 92.56 110 VAL A C 1
ATOM 887 O O . VAL A 1 110 ? 2.757 -6.320 -7.367 1.00 92.56 110 VAL A O 1
ATOM 890 N N . SER A 1 111 ? 3.671 -4.294 -7.114 1.00 90.88 111 SER A N 1
ATOM 891 C CA . SER A 1 111 ? 4.715 -4.723 -6.182 1.00 90.88 111 SER A CA 1
ATOM 892 C C . SER A 1 111 ? 4.195 -4.807 -4.746 1.00 90.88 111 SER A C 1
ATOM 894 O O . SER A 1 111 ? 4.522 -5.755 -4.034 1.00 90.88 111 SER A O 1
ATOM 896 N N . SER A 1 112 ? 3.413 -3.817 -4.304 1.00 91.44 112 SER A N 1
ATOM 897 C CA . SER A 1 112 ? 2.828 -3.797 -2.959 1.00 91.44 112 SER A CA 1
ATOM 898 C C . SER A 1 112 ? 1.696 -2.781 -2.823 1.00 91.44 112 SER A C 1
ATOM 900 O O . SER A 1 112 ? 1.609 -1.805 -3.579 1.00 91.44 112 SER A O 1
ATOM 902 N N . VAL A 1 113 ? 0.843 -2.996 -1.818 1.00 93.81 113 VAL A N 1
ATOM 903 C CA . VAL A 1 113 ? -0.174 -2.035 -1.385 1.00 93.81 113 VAL A CA 1
ATOM 904 C C . VAL A 1 113 ? 0.079 -1.672 0.073 1.00 93.81 113 VAL A C 1
ATOM 906 O O . VAL A 1 113 ? -0.073 -2.502 0.956 1.00 93.81 113 VAL A O 1
ATOM 909 N N . PHE A 1 114 ? 0.434 -0.417 0.341 1.00 92.19 114 PHE A N 1
ATOM 910 C CA . PHE A 1 114 ? 0.593 0.089 1.700 1.00 92.19 114 PHE A CA 1
ATOM 911 C C . PHE A 1 114 ? -0.731 0.662 2.222 1.00 92.19 114 PHE A C 1
ATOM 913 O O . PHE A 1 114 ? -1.304 1.594 1.641 1.00 92.19 114 PHE A O 1
ATOM 920 N N . TRP A 1 115 ? -1.226 0.101 3.326 1.00 91.56 115 TRP A N 1
ATOM 921 C CA . TRP A 1 115 ? -2.508 0.454 3.937 1.00 91.56 115 TRP A CA 1
ATOM 922 C C . TRP A 1 115 ? -2.499 0.297 5.469 1.00 91.56 115 TRP A C 1
ATOM 924 O O . TRP A 1 115 ? -1.453 0.203 6.109 1.00 91.56 115 TRP A O 1
ATOM 934 N N . LEU A 1 116 ? -3.676 0.352 6.107 1.00 89.69 116 LEU A N 1
ATOM 935 C CA . LEU A 1 116 ? -3.806 0.421 7.571 1.00 89.69 116 LEU A CA 1
ATOM 936 C C . LEU A 1 116 ? -3.164 -0.752 8.331 1.00 89.69 116 LEU A C 1
ATOM 938 O O . LEU A 1 116 ? -2.785 -0.562 9.488 1.00 89.69 116 LEU A O 1
ATOM 942 N N . GLU A 1 117 ? -3.070 -1.943 7.733 1.00 88.44 117 GLU A N 1
ATOM 943 C CA . GLU A 1 117 ? -2.470 -3.114 8.393 1.00 88.44 117 GLU A CA 1
ATOM 944 C C . GLU A 1 117 ? -0.935 -3.110 8.367 1.00 88.44 117 GLU A C 1
ATOM 946 O O . GLU A 1 117 ? -0.321 -3.717 9.247 1.00 88.44 117 GLU A O 1
ATOM 951 N N . ASP A 1 118 ? -0.319 -2.353 7.457 1.00 87.25 118 ASP A N 1
ATOM 952 C CA . ASP A 1 118 ? 1.143 -2.250 7.328 1.00 87.25 118 ASP A CA 1
ATOM 953 C C . ASP A 1 118 ? 1.753 -1.210 8.270 1.00 87.25 118 ASP A C 1
ATOM 955 O O . ASP A 1 118 ? 2.972 -1.144 8.456 1.00 87.25 118 ASP A O 1
ATOM 959 N N . ILE A 1 119 ? 0.911 -0.380 8.891 1.00 85.75 119 ILE A N 1
ATOM 960 C CA . ILE A 1 119 ? 1.359 0.656 9.816 1.00 85.75 119 ILE A CA 1
ATOM 961 C C . ILE A 1 119 ? 2.018 -0.007 11.039 1.00 85.75 119 ILE A C 1
ATOM 963 O O . ILE A 1 119 ? 1.382 -0.785 11.762 1.00 85.75 119 ILE A O 1
ATOM 967 N N . PRO A 1 120 ? 3.277 0.341 11.356 1.00 75.88 120 PRO A N 1
ATOM 968 C CA . PRO A 1 120 ? 3.962 -0.225 12.499 1.00 75.88 120 PRO A CA 1
ATOM 969 C C . PRO A 1 120 ? 3.334 0.287 13.792 1.00 75.88 120 PRO A C 1
ATOM 971 O O . PRO A 1 120 ? 3.122 1.484 13.993 1.00 75.88 120 PRO A O 1
ATOM 974 N N . ASN A 1 121 ? 3.101 -0.630 14.725 1.00 71.88 121 ASN A N 1
ATOM 975 C CA . ASN A 1 121 ? 2.608 -0.268 16.045 1.00 71.88 121 ASN A CA 1
ATOM 976 C C . ASN A 1 121 ? 3.692 0.486 16.825 1.00 71.88 121 ASN A C 1
ATOM 978 O O . ASN A 1 121 ? 4.715 -0.092 17.190 1.00 71.88 121 ASN A O 1
ATOM 982 N N . LEU A 1 122 ? 3.429 1.745 17.177 1.00 68.44 122 LEU A N 1
ATOM 983 C CA . LEU A 1 122 ? 4.330 2.592 17.974 1.00 68.44 122 LEU A CA 1
ATOM 984 C C . LEU A 1 122 ? 4.367 2.229 19.475 1.00 68.44 122 LEU A C 1
ATOM 986 O O . LEU A 1 122 ? 4.700 3.060 20.321 1.00 68.44 122 LEU A O 1
ATOM 990 N N . ASN A 1 123 ? 4.009 0.996 19.848 1.00 65.12 123 ASN A N 1
ATOM 991 C CA . ASN A 1 123 ? 3.956 0.610 21.253 1.00 65.12 123 ASN A CA 1
ATOM 992 C C . ASN A 1 123 ? 5.364 0.389 21.833 1.00 65.12 123 ASN A C 1
ATOM 994 O O . ASN A 1 123 ? 5.994 -0.645 21.611 1.00 65.12 123 ASN A O 1
ATOM 998 N N . ILE A 1 124 ? 5.807 1.334 22.662 1.00 64.69 124 ILE A N 1
ATOM 999 C CA . ILE A 1 124 ? 7.083 1.309 23.397 1.00 64.69 124 ILE A CA 1
ATOM 1000 C C . ILE A 1 124 ? 7.209 0.151 24.404 1.00 64.69 124 ILE A C 1
ATOM 1002 O O . ILE A 1 124 ? 8.305 -0.119 24.887 1.00 64.69 124 ILE A O 1
ATOM 1006 N N . PHE A 1 125 ? 6.110 -0.543 24.718 1.00 68.75 125 PHE A N 1
ATOM 1007 C CA . PHE A 1 125 ? 6.088 -1.668 25.661 1.00 68.75 125 PHE A CA 1
ATOM 1008 C C . PHE A 1 125 ? 6.162 -3.048 24.989 1.00 68.75 125 PHE A C 1
ATOM 1010 O O . PHE A 1 125 ? 6.019 -4.064 25.663 1.00 68.75 125 PHE A O 1
ATOM 1017 N N . GLY A 1 126 ? 6.371 -3.112 23.669 1.00 59.47 126 GLY A N 1
ATOM 1018 C CA . GLY A 1 126 ? 6.594 -4.375 22.953 1.00 59.47 126 GLY A CA 1
ATOM 1019 C C . GLY A 1 126 ? 5.358 -5.271 22.792 1.00 59.47 126 GLY A C 1
ATOM 1020 O O . GLY A 1 126 ? 5.463 -6.359 22.228 1.00 59.47 126 GLY A O 1
ATOM 1021 N N . LEU A 1 127 ? 4.173 -4.833 23.231 1.00 63.78 127 LEU A N 1
ATOM 1022 C CA . LEU A 1 127 ? 2.918 -5.541 22.970 1.00 63.78 127 LEU A CA 1
ATOM 1023 C C . LEU A 1 127 ? 2.384 -5.120 21.594 1.00 63.78 127 LEU A C 1
ATOM 1025 O O . LEU A 1 127 ? 1.899 -4.001 21.413 1.00 63.78 127 LEU A O 1
ATOM 1029 N N . ARG A 1 128 ? 2.515 -6.017 20.611 1.00 62.69 128 ARG A N 1
ATOM 1030 C CA . ARG A 1 128 ? 2.043 -5.822 19.233 1.00 62.69 128 ARG A CA 1
ATOM 1031 C C . ARG A 1 128 ? 0.529 -5.993 19.199 1.00 62.69 128 ARG A C 1
ATOM 1033 O O . ARG A 1 128 ? 0.034 -7.107 19.071 1.00 62.69 128 ARG A O 1
ATOM 1040 N N . GLU A 1 129 ? -0.202 -4.898 19.344 1.00 69.44 129 GLU A N 1
ATOM 1041 C CA . GLU A 1 129 ? -1.647 -4.913 19.149 1.00 69.44 129 GLU A CA 1
ATOM 1042 C C . GLU A 1 129 ? -1.969 -4.238 17.813 1.00 69.44 129 GLU A C 1
ATOM 1044 O O . GLU A 1 129 ? -1.764 -3.025 17.720 1.00 69.44 129 GLU A O 1
ATOM 1049 N N . PRO A 1 130 ? -2.419 -4.997 16.793 1.00 76.75 130 PRO A N 1
ATOM 1050 C CA . PRO A 1 130 ? -2.669 -4.465 15.457 1.00 76.75 130 PRO A CA 1
ATOM 1051 C C . PRO A 1 130 ? -3.710 -3.344 15.496 1.00 76.75 130 PRO A C 1
ATOM 1053 O O . PRO A 1 130 ? -4.587 -3.326 16.365 1.00 76.75 130 PRO A O 1
ATOM 1056 N N . LEU A 1 131 ? -3.608 -2.401 14.556 1.00 84.38 131 LEU A N 1
ATOM 1057 C CA . LEU A 1 131 ? -4.587 -1.322 14.422 1.00 84.38 131 LEU A CA 1
ATOM 1058 C C . LEU A 1 131 ? -5.961 -1.854 14.023 1.00 84.38 131 LEU A C 1
ATOM 1060 O O . LEU A 1 131 ? -6.964 -1.387 14.553 1.00 84.38 131 LEU A O 1
ATOM 1064 N N . ILE A 1 132 ? -6.000 -2.852 13.139 1.00 86.50 132 ILE A N 1
ATOM 1065 C CA . ILE A 1 132 ? -7.228 -3.526 12.730 1.00 86.50 132 ILE A CA 1
ATOM 1066 C C . ILE A 1 132 ? -7.330 -4.874 13.463 1.00 86.50 132 ILE A C 1
ATOM 1068 O O . ILE A 1 132 ? -6.434 -5.712 13.353 1.00 86.50 132 ILE A O 1
ATOM 1072 N N . PRO A 1 133 ? -8.409 -5.116 14.228 1.00 84.06 133 PRO A N 1
ATOM 1073 C CA . PRO A 1 133 ? -8.625 -6.393 14.888 1.00 84.06 133 PRO A CA 1
ATOM 1074 C C . PRO A 1 133 ? -8.916 -7.526 13.895 1.00 84.06 133 PRO A C 1
ATOM 1076 O O . PRO A 1 133 ? -9.394 -7.326 12.777 1.00 84.06 133 PRO A O 1
ATOM 1079 N N . ASN A 1 134 ? -8.717 -8.758 14.358 1.00 82.00 134 ASN A N 1
ATOM 1080 C CA . ASN A 1 134 ? -9.089 -9.959 13.612 1.00 82.00 134 ASN A CA 1
ATOM 1081 C C . ASN A 1 134 ? -10.614 -10.014 13.381 1.00 82.00 134 ASN A C 1
ATOM 1083 O O . ASN A 1 134 ? -11.391 -9.484 14.173 1.00 82.00 134 ASN A O 1
ATOM 1087 N N . GLU A 1 135 ? -11.057 -10.769 12.373 1.00 74.31 135 GLU A N 1
ATOM 1088 C CA . GLU A 1 135 ? -12.469 -10.869 11.941 1.00 74.31 135 GLU A CA 1
ATOM 1089 C C . GLU A 1 135 ? -13.460 -11.287 13.041 1.00 74.31 135 GLU A C 1
ATOM 1091 O O . GLU A 1 135 ? -14.642 -10.963 12.985 1.00 74.31 135 GLU A O 1
ATOM 1096 N N . ARG A 1 136 ? -12.982 -11.993 14.073 1.00 79.25 136 ARG A N 1
ATOM 1097 C CA . ARG A 1 136 ? -13.792 -12.443 15.219 1.00 79.25 136 ARG A CA 1
ATOM 1098 C C . ARG A 1 136 ? -13.889 -11.409 16.347 1.00 79.25 136 ARG A C 1
ATOM 1100 O O . ARG A 1 136 ? -14.305 -11.749 17.456 1.00 79.25 136 ARG A O 1
ATOM 1107 N N . ALA A 1 137 ? -13.432 -10.180 16.127 1.00 84.06 137 ALA A N 1
ATOM 1108 C CA . ALA A 1 137 ? -13.517 -9.122 17.121 1.00 84.06 137 ALA A CA 1
ATOM 1109 C C . ALA A 1 137 ? -14.975 -8.710 17.371 1.00 84.06 137 ALA A C 1
ATOM 1111 O O . ALA A 1 137 ? -15.803 -8.680 16.467 1.00 84.06 137 ALA A O 1
ATOM 1112 N N . SER A 1 138 ? -15.294 -8.385 18.624 1.00 87.88 138 SER A N 1
ATOM 1113 C CA . SER A 1 138 ? -16.589 -7.795 18.958 1.00 87.88 138 SER A CA 1
ATOM 1114 C C . SER A 1 138 ? -16.687 -6.372 18.406 1.00 87.88 138 SER A C 1
ATOM 1116 O O . SER A 1 138 ? -15.670 -5.688 18.298 1.00 87.88 138 SER A O 1
ATOM 1118 N N . GLN A 1 139 ? -17.907 -5.885 18.155 1.00 87.44 139 GLN A N 1
ATOM 1119 C CA . GLN A 1 139 ? -18.118 -4.515 17.666 1.00 87.44 139 GLN A CA 1
ATOM 1120 C C . GLN A 1 139 ? -17.430 -3.470 18.558 1.00 87.44 139 GLN A C 1
ATOM 1122 O O . GLN A 1 139 ? -16.718 -2.611 18.063 1.00 87.44 139 GLN A O 1
ATOM 1127 N N . LYS A 1 140 ? -17.487 -3.644 19.885 1.00 89.12 140 LYS A N 1
ATOM 1128 C CA . LYS A 1 140 ? -16.786 -2.774 20.842 1.00 89.12 140 LYS A CA 1
ATOM 1129 C C . LYS A 1 140 ? -15.271 -2.683 20.595 1.00 89.12 140 LYS A C 1
ATOM 1131 O O . LYS A 1 140 ? -14.672 -1.645 20.851 1.00 89.12 140 LYS A O 1
ATOM 1136 N N . ARG A 1 141 ? -14.630 -3.771 20.148 1.00 88.31 141 ARG A N 1
ATOM 1137 C CA . ARG A 1 141 ? -13.202 -3.760 19.788 1.00 88.31 141 ARG A CA 1
ATOM 1138 C C . ARG A 1 141 ? -12.957 -3.078 18.446 1.00 88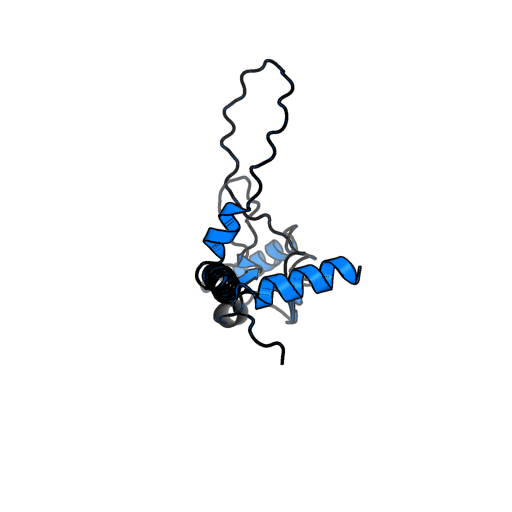.31 141 ARG A C 1
ATOM 1140 O O . ARG A 1 141 ? -11.928 -2.433 18.310 1.00 88.31 141 ARG A O 1
ATOM 1147 N N . LEU A 1 142 ? -13.872 -3.218 17.489 1.00 89.62 142 LEU A N 1
ATOM 1148 C CA . LEU A 1 142 ? -13.799 -2.513 16.207 1.00 89.62 142 LEU A CA 1
ATOM 1149 C C . LEU A 1 142 ? -13.961 -0.999 16.396 1.00 89.62 142 LEU A C 1
ATOM 1151 O O . LEU A 1 142 ? -13.195 -0.231 15.827 1.00 89.62 142 LEU A O 1
ATOM 1155 N N . ASP A 1 143 ? -14.875 -0.575 17.268 1.00 90.19 143 ASP A N 1
ATOM 1156 C CA . ASP A 1 143 ? -15.065 0.840 17.601 1.00 90.19 143 ASP A CA 1
ATOM 1157 C C . ASP A 1 143 ? -13.815 1.415 18.292 1.00 90.19 143 ASP A C 1
ATOM 1159 O O . ASP A 1 143 ? -13.314 2.470 17.910 1.00 90.19 143 ASP A O 1
ATOM 1163 N N . ALA A 1 144 ? -13.234 0.677 19.247 1.00 89.88 144 ALA A N 1
ATOM 1164 C CA . ALA A 1 144 ? -11.973 1.066 19.884 1.00 89.88 144 ALA A CA 1
ATOM 1165 C C . ALA A 1 144 ? -10.800 1.117 18.885 1.00 89.88 144 ALA A C 1
ATOM 1167 O O . ALA A 1 144 ? -9.922 1.972 18.992 1.00 89.88 144 ALA A O 1
ATOM 1168 N N . ALA A 1 145 ? -10.785 0.216 17.900 1.00 89.62 145 ALA A N 1
ATOM 1169 C CA . ALA A 1 145 ? -9.807 0.232 16.820 1.00 89.62 145 ALA A CA 1
ATOM 1170 C C . ALA A 1 145 ? -9.967 1.456 15.912 1.00 89.62 145 ALA A C 1
ATOM 1172 O O . ALA A 1 145 ? -8.959 2.054 15.544 1.00 89.62 145 ALA A O 1
ATOM 1173 N N . ARG A 1 146 ? -11.204 1.883 15.617 1.00 90.44 146 ARG A N 1
ATOM 1174 C CA . ARG A 1 146 ? -11.473 3.132 14.889 1.00 90.44 146 ARG A CA 1
ATOM 1175 C C . ARG A 1 146 ? -10.873 4.327 15.613 1.00 90.44 146 ARG A C 1
ATOM 1177 O O . ARG A 1 146 ? -10.133 5.100 15.012 1.00 90.44 146 ARG A O 1
ATOM 1184 N N . GLU A 1 147 ? -11.166 4.462 16.904 1.00 90.31 147 GLU A N 1
ATOM 1185 C CA . GLU A 1 147 ? -10.637 5.557 17.724 1.00 90.31 147 GLU A CA 1
ATOM 1186 C C . GLU A 1 147 ? -9.104 5.540 17.754 1.00 90.31 147 GLU A C 1
ATOM 1188 O O . GLU A 1 147 ? -8.462 6.575 17.569 1.00 90.31 147 GLU A O 1
ATOM 1193 N N . LYS A 1 148 ? -8.507 4.352 17.911 1.00 89.00 148 LYS A N 1
ATOM 1194 C CA . LYS A 1 148 ? -7.051 4.167 17.906 1.00 89.00 148 LYS A CA 1
ATOM 1195 C C . LYS A 1 148 ? -6.428 4.513 16.554 1.00 89.00 148 LYS A C 1
ATOM 1197 O O . LYS A 1 148 ? -5.385 5.155 16.533 1.00 89.00 148 LYS A O 1
ATOM 1202 N N . ALA A 1 149 ? -7.055 4.116 15.447 1.00 90.25 149 ALA A N 1
ATOM 1203 C CA . ALA A 1 149 ? -6.586 4.407 14.097 1.00 90.25 149 ALA A CA 1
ATOM 1204 C C . ALA A 1 149 ? -6.627 5.912 13.803 1.00 90.25 149 ALA A C 1
ATOM 1206 O O . ALA A 1 149 ? -5.621 6.475 13.385 1.00 90.25 149 ALA A O 1
ATOM 1207 N N . VAL A 1 150 ? -7.736 6.595 14.103 1.00 91.31 150 VAL A N 1
ATOM 1208 C CA . VAL A 1 150 ? -7.849 8.053 13.910 1.00 91.31 150 VAL A CA 1
ATOM 1209 C C . VAL A 1 150 ? -6.867 8.819 14.806 1.00 91.31 150 VAL A C 1
ATOM 1211 O O . VAL A 1 150 ? -6.313 9.831 14.388 1.00 91.31 150 VAL A O 1
ATOM 1214 N N . ALA A 1 151 ? -6.599 8.338 16.022 1.00 90.00 151 ALA A N 1
ATOM 1215 C CA . ALA A 1 151 ? -5.622 8.956 16.920 1.00 90.00 151 ALA A CA 1
ATOM 1216 C C . ALA A 1 151 ? -4.156 8.634 16.567 1.00 90.00 151 ALA A C 1
ATOM 1218 O O . ALA A 1 151 ? -3.241 9.231 17.141 1.00 90.00 151 ALA A O 1
ATOM 1219 N N . HIS A 1 152 ? -3.903 7.678 15.668 1.00 87.38 152 HIS A N 1
ATOM 1220 C CA . HIS A 1 152 ? -2.550 7.233 15.365 1.00 87.38 152 HIS A CA 1
ATOM 1221 C C . HIS A 1 152 ? -1.823 8.259 14.468 1.00 87.38 152 HIS A C 1
ATOM 1223 O O . HIS A 1 152 ? -2.339 8.582 13.396 1.00 87.38 152 HIS A O 1
ATOM 1229 N N . PRO A 1 153 ? -0.607 8.732 14.830 1.00 85.94 153 PRO A N 1
ATOM 1230 C CA . PRO A 1 153 ? 0.073 9.837 14.135 1.00 85.94 153 PRO A CA 1
ATOM 1231 C C . PRO A 1 153 ? 0.343 9.617 12.642 1.00 85.94 153 PRO A C 1
ATOM 1233 O O . PRO A 1 153 ? 0.426 10.577 11.886 1.00 85.94 153 PRO A O 1
ATOM 1236 N N . LEU A 1 154 ? 0.508 8.357 12.227 1.00 85.12 154 LEU A N 1
ATOM 1237 C CA . LEU A 1 154 ? 0.758 7.977 10.829 1.00 85.12 154 LEU A CA 1
ATOM 1238 C C . LEU A 1 154 ? -0.516 7.585 10.065 1.00 85.12 154 LEU A C 1
ATOM 1240 O O . LEU A 1 154 ? -0.433 7.200 8.907 1.00 85.12 154 LEU A O 1
ATOM 1244 N N . VAL A 1 155 ? -1.683 7.633 10.712 1.00 89.50 155 VAL A N 1
ATOM 1245 C CA . VAL A 1 155 ? -2.954 7.195 10.119 1.00 89.50 155 VAL A CA 1
ATOM 1246 C C . VAL A 1 155 ? -3.935 8.350 10.051 1.00 89.50 155 VAL A C 1
ATOM 1248 O O . VAL A 1 155 ? -4.336 8.724 8.954 1.00 89.50 155 VAL A O 1
ATOM 1251 N N . GLY A 1 156 ? -4.293 8.946 11.190 1.00 89.00 156 GLY A N 1
ATOM 1252 C CA . GLY A 1 156 ? -5.249 10.048 11.241 1.00 89.00 156 GLY A CA 1
ATOM 1253 C C . GLY A 1 156 ? -4.750 11.280 10.490 1.00 89.00 156 GLY A C 1
ATOM 1254 O O . GLY A 1 156 ? -3.710 11.845 10.823 1.00 89.00 156 GLY A O 1
ATOM 1255 N N . GLY A 1 157 ? -5.493 11.700 9.468 1.00 86.44 157 GLY A N 1
ATOM 1256 C CA . GLY A 1 157 ? -5.146 12.823 8.597 1.00 86.44 157 GLY A CA 1
ATOM 1257 C C . GLY A 1 157 ? -4.041 12.532 7.576 1.00 86.44 157 GLY A C 1
ATOM 1258 O O . GLY A 1 157 ? -3.682 13.441 6.833 1.00 86.44 157 GLY A O 1
ATOM 1259 N N . GLN A 1 158 ? -3.511 11.304 7.536 1.00 87.69 158 GLN A N 1
ATOM 1260 C CA . GLN A 1 158 ? -2.500 10.864 6.566 1.00 87.69 158 GLN A CA 1
ATOM 1261 C C . GLN A 1 158 ? -3.053 9.759 5.659 1.00 87.69 158 GLN A C 1
ATOM 1263 O O . GLN A 1 158 ? -3.113 9.939 4.452 1.00 87.69 158 GLN A O 1
ATOM 1268 N N . MET A 1 159 ? -3.509 8.649 6.247 1.00 90.12 159 MET A N 1
ATOM 1269 C CA . MET A 1 159 ? -4.069 7.486 5.540 1.00 90.12 159 MET A CA 1
ATOM 1270 C C . MET A 1 159 ? -5.587 7.400 5.690 1.00 90.12 159 MET A C 1
ATOM 1272 O O . MET A 1 159 ? -6.285 7.018 4.760 1.00 90.12 159 MET A O 1
ATOM 1276 N N . LEU A 1 160 ? -6.099 7.753 6.868 1.00 92.94 160 LEU A N 1
ATOM 1277 C CA . LEU A 1 160 ? -7.518 7.768 7.197 1.00 92.94 160 LEU A CA 1
ATOM 1278 C C . LEU A 1 160 ? -7.922 9.206 7.509 1.00 92.94 160 LEU A C 1
ATOM 1280 O O . LEU A 1 160 ? -7.261 9.887 8.297 1.00 92.94 160 LEU A O 1
ATOM 1284 N N . SER A 1 161 ? -9.013 9.676 6.919 1.00 92.75 161 SER A N 1
ATOM 1285 C CA . SER A 1 161 ? -9.561 10.996 7.214 1.00 92.75 161 SER A CA 1
ATOM 1286 C C . SER A 1 161 ? -9.937 11.136 8.695 1.00 92.75 161 SER A C 1
ATOM 1288 O O . SER A 1 161 ? -10.188 10.160 9.401 1.00 92.75 161 SER A O 1
ATOM 1290 N N . VAL A 1 162 ? -9.990 12.375 9.191 1.00 89.31 162 VAL A N 1
ATOM 1291 C CA . VAL A 1 162 ? -10.277 12.659 10.613 1.00 89.31 162 VAL A CA 1
ATOM 1292 C C . VAL A 1 162 ? -11.683 12.197 11.024 1.00 89.31 162 VAL A C 1
ATOM 1294 O O . VAL A 1 162 ? -11.902 11.831 12.176 1.00 89.31 162 VAL A O 1
ATOM 1297 N N . ASP A 1 163 ? -12.633 12.180 10.089 1.00 89.50 163 ASP A N 1
ATOM 1298 C CA . ASP A 1 163 ? -13.979 11.634 10.290 1.00 89.50 163 ASP A CA 1
ATOM 1299 C C . ASP A 1 163 ? -14.043 10.098 10.139 1.00 89.50 163 ASP A C 1
ATOM 1301 O O . ASP A 1 163 ? -15.016 9.468 10.563 1.00 89.50 163 ASP A O 1
ATOM 1305 N N . GLY A 1 164 ? -12.981 9.470 9.626 1.00 88.56 164 GLY A N 1
ATOM 1306 C CA . GLY A 1 164 ? -12.856 8.022 9.477 1.00 88.56 164 GLY A CA 1
ATOM 1307 C C . GLY A 1 164 ? -13.622 7.434 8.294 1.00 88.56 164 GLY A C 1
ATOM 1308 O O . GLY A 1 164 ? -13.856 6.225 8.296 1.00 88.56 164 GLY A O 1
ATOM 1309 N N . ASN A 1 165 ? -14.023 8.268 7.332 1.00 93.25 165 ASN A N 1
ATOM 1310 C CA . ASN A 1 165 ? -14.858 7.869 6.197 1.00 93.25 165 ASN A CA 1
ATOM 1311 C C . ASN A 1 165 ? -14.081 7.714 4.888 1.00 93.25 165 ASN A C 1
ATOM 1313 O O . ASN A 1 165 ? -14.531 7.023 3.983 1.00 93.25 165 ASN A O 1
ATOM 1317 N N . THR A 1 166 ? -12.881 8.282 4.803 1.00 94.00 166 THR A N 1
ATOM 1318 C CA . THR A 1 166 ? -12.047 8.213 3.606 1.00 94.00 166 THR A CA 1
ATOM 1319 C C . THR A 1 166 ? -10.712 7.562 3.936 1.00 94.00 166 THR A C 1
ATOM 1321 O O . THR A 1 166 ? -10.022 7.984 4.864 1.00 94.00 166 THR A O 1
ATOM 1324 N N . LEU A 1 167 ? -10.351 6.533 3.174 1.00 94.56 167 LEU A N 1
ATOM 1325 C CA . LEU A 1 167 ? -9.123 5.759 3.317 1.00 94.56 167 LEU A CA 1
ATOM 1326 C C . LEU A 1 167 ? -8.281 5.861 2.043 1.00 94.56 167 LEU A C 1
ATOM 1328 O O . LEU A 1 167 ? -8.811 5.785 0.936 1.00 94.56 167 LEU A O 1
ATOM 1332 N N . LEU A 1 168 ? -6.969 5.984 2.209 1.00 93.62 168 LEU A N 1
ATOM 1333 C CA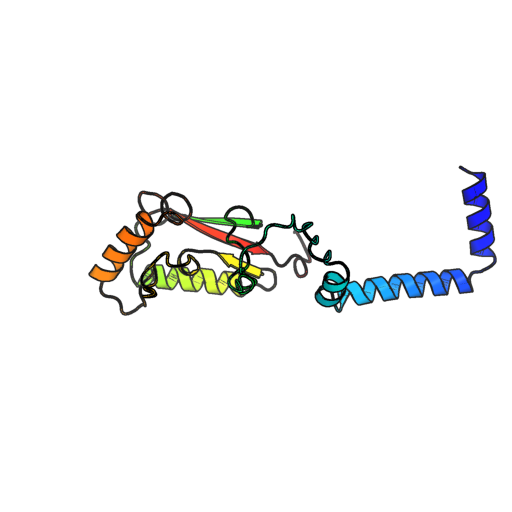 . LEU A 1 168 ? -5.991 5.906 1.132 1.00 93.62 168 LEU A CA 1
ATOM 1334 C C . LEU A 1 168 ? -5.326 4.527 1.121 1.00 93.62 168 LEU A C 1
ATOM 1336 O O . LEU A 1 168 ? -4.827 4.069 2.151 1.00 93.62 168 LEU A O 1
ATOM 1340 N N . LEU A 1 169 ? -5.297 3.894 -0.050 1.00 94.19 169 LEU A N 1
ATOM 1341 C CA . LEU A 1 169 ? -4.426 2.761 -0.352 1.00 94.19 169 LEU A CA 1
ATOM 1342 C C . LEU A 1 169 ? -3.314 3.247 -1.275 1.00 94.19 169 LEU A C 1
ATOM 1344 O O . LEU A 1 169 ? -3.578 3.884 -2.297 1.00 94.19 169 LEU A O 1
ATOM 1348 N N . MET A 1 170 ? -2.075 2.967 -0.903 1.00 93.25 170 MET A N 1
ATOM 1349 C CA . MET A 1 170 ? -0.898 3.439 -1.621 1.00 93.25 170 MET A CA 1
ATOM 1350 C C . MET A 1 170 ? -0.314 2.278 -2.415 1.00 93.25 170 MET A C 1
ATOM 1352 O O . MET A 1 170 ? 0.153 1.309 -1.829 1.00 93.25 170 MET A O 1
ATOM 1356 N N . ILE A 1 171 ? -0.376 2.357 -3.738 1.00 93.50 171 ILE A N 1
ATOM 1357 C CA . ILE A 1 171 ? -0.018 1.264 -4.640 1.00 93.50 171 ILE A CA 1
ATOM 1358 C C . ILE A 1 171 ? 1.347 1.563 -5.253 1.00 93.50 171 ILE A C 1
ATOM 1360 O O . ILE A 1 171 ? 1.581 2.666 -5.760 1.00 93.50 171 ILE A O 1
ATOM 1364 N N . LYS A 1 172 ? 2.233 0.570 -5.212 1.00 92.19 172 LYS A N 1
ATOM 1365 C CA . LYS A 1 172 ? 3.539 0.596 -5.868 1.00 92.19 172 LYS A CA 1
ATOM 1366 C C . LYS A 1 172 ? 3.555 -0.411 -7.009 1.00 92.19 172 LYS A C 1
ATOM 1368 O O . LYS A 1 172 ? 3.158 -1.560 -6.813 1.00 92.19 172 LYS A O 1
ATOM 1373 N N . PHE A 1 173 ? 4.007 0.006 -8.183 1.00 90.62 173 PHE A N 1
ATOM 1374 C CA . PHE A 1 173 ? 4.081 -0.857 -9.355 1.00 90.62 173 PHE A CA 1
ATOM 1375 C C . PHE A 1 173 ? 5.433 -1.556 -9.451 1.00 90.62 173 PHE A C 1
ATOM 1377 O O . PHE A 1 173 ? 6.478 -1.009 -9.092 1.00 90.62 173 PHE A O 1
ATOM 1384 N N . ASP A 1 174 ? 5.409 -2.778 -9.971 1.00 85.88 174 ASP A N 1
ATOM 1385 C CA . ASP A 1 174 ? 6.604 -3.434 -10.474 1.00 85.88 174 ASP A CA 1
ATOM 1386 C C . ASP A 1 174 ? 6.813 -3.039 -11.939 1.00 85.88 174 ASP A C 1
ATOM 1388 O O . ASP A 1 174 ? 6.329 -3.683 -12.873 1.00 85.88 174 ASP A O 1
ATOM 1392 N N . TRP A 1 175 ? 7.559 -1.952 -12.137 1.00 78.94 175 TRP A N 1
ATOM 1393 C CA . TRP A 1 175 ? 7.892 -1.408 -13.455 1.00 78.94 175 TRP A CA 1
ATOM 1394 C C . TRP A 1 175 ? 8.649 -2.386 -14.367 1.00 78.94 175 TRP A C 1
ATOM 1396 O O . TRP A 1 175 ? 8.770 -2.119 -15.560 1.00 78.94 175 TRP A O 1
ATOM 1406 N N . LEU A 1 176 ? 9.157 -3.511 -13.850 1.00 72.06 176 LEU A N 1
ATOM 1407 C CA . LEU A 1 176 ? 9.738 -4.567 -14.679 1.00 72.06 176 LEU A CA 1
ATOM 1408 C C . LEU A 1 176 ? 8.665 -5.337 -15.472 1.00 72.06 176 LEU A C 1
ATOM 1410 O O . LEU A 1 176 ? 8.949 -5.835 -16.562 1.00 72.06 176 LEU A O 1
ATOM 1414 N N . HIS A 1 177 ? 7.446 -5.418 -14.933 1.00 64.81 177 HIS A N 1
ATOM 1415 C CA . HIS A 1 177 ? 6.318 -6.165 -15.497 1.00 64.81 177 HIS A CA 1
ATOM 1416 C C . HIS A 1 177 ? 5.262 -5.271 -16.167 1.00 64.81 177 HIS A C 1
ATOM 1418 O O . HIS A 1 177 ? 4.390 -5.779 -16.877 1.00 64.81 177 HIS A O 1
ATOM 1424 N N . VAL A 1 178 ? 5.361 -3.945 -16.019 1.00 67.75 178 VAL A N 1
ATOM 1425 C CA . VAL A 1 178 ? 4.574 -2.985 -16.809 1.00 67.75 178 VAL A CA 1
ATOM 1426 C C . VAL A 1 178 ? 5.100 -2.999 -18.247 1.00 67.75 178 VAL A C 1
ATOM 1428 O O . VAL A 1 178 ? 6.164 -2.459 -18.547 1.00 67.75 178 VAL A O 1
ATOM 1431 N N . THR A 1 179 ? 4.384 -3.690 -19.134 1.00 67.50 179 THR A N 1
ATOM 1432 C CA . THR A 1 179 ? 4.796 -3.904 -20.535 1.00 67.50 179 THR A CA 1
ATOM 1433 C C . THR A 1 179 ? 3.961 -3.122 -21.549 1.00 67.50 179 THR A C 1
ATOM 1435 O O . THR A 1 179 ? 4.355 -3.069 -22.715 1.00 67.50 179 THR A O 1
ATOM 1438 N N . ASP A 1 180 ? 2.858 -2.502 -21.117 1.00 64.81 180 ASP A N 1
ATOM 1439 C CA . ASP A 1 180 ? 1.943 -1.719 -21.952 1.00 64.81 180 ASP A CA 1
ATOM 1440 C C . ASP A 1 180 ? 1.226 -0.641 -21.109 1.00 64.81 180 ASP A C 1
ATOM 1442 O O . ASP A 1 180 ? 0.905 -0.903 -19.948 1.00 64.81 180 ASP A O 1
ATOM 1446 N N . ASP A 1 181 ? 1.004 0.546 -21.686 1.00 57.84 181 ASP A N 1
ATOM 1447 C CA . ASP A 1 181 ? 0.394 1.737 -21.045 1.00 57.84 181 ASP A CA 1
ATOM 1448 C C . ASP A 1 181 ? -1.001 2.080 -21.641 1.00 57.84 181 ASP A C 1
ATOM 1450 O O . ASP A 1 181 ? -1.576 3.121 -21.301 1.00 57.84 181 ASP A O 1
ATOM 1454 N N . ASP A 1 182 ? -1.529 1.235 -22.540 1.00 48.59 182 ASP A N 1
ATOM 1455 C CA . ASP A 1 182 ? -2.822 1.411 -23.234 1.00 48.59 182 ASP A CA 1
ATOM 1456 C C . ASP A 1 182 ? -4.058 0.915 -22.445 1.00 48.59 182 ASP A C 1
ATOM 1458 O O . ASP A 1 182 ? -4.026 -0.188 -21.845 1.00 48.59 182 ASP A O 1
#